Protein AF-A0A7W5ZK28-F1 (afdb_monom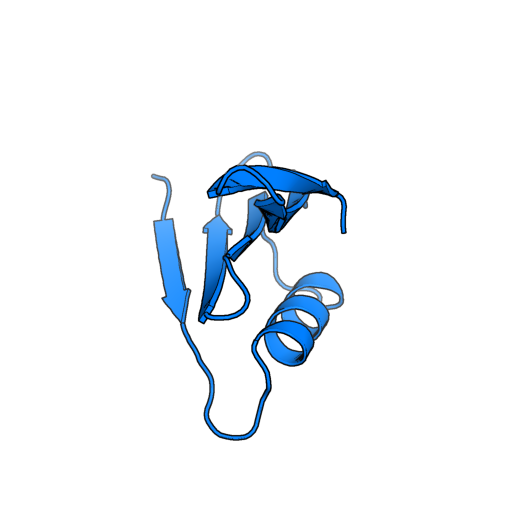er_lite)

Foldseek 3Di:
DKDKDKDDDPPDFQVRVLVCCLPDPDQFLEWEREQSPIIMTIHDPVSNSFYKYWHQDPVRDTDIDGD

pLDDT: mean 86.36, std 11.55, range [43.84, 95.69]

Structure (mmCIF, N/CA/C/O backbone):
data_AF-A0A7W5ZK28-F1
#
_entry.id   AF-A0A7W5ZK28-F1
#
loop_
_atom_site.group_PDB
_atom_site.id
_atom_site.type_symbol
_atom_site.label_atom_id
_atom_site.label_alt_id
_atom_site.label_comp_id
_atom_site.label_asym_id
_atom_site.label_entity_id
_atom_site.label_seq_id
_atom_site.pdbx_PDB_ins_code
_atom_site.Cartn_x
_atom_site.Cartn_y
_atom_site.Cartn_z
_atom_site.occupancy
_atom_site.B_iso_or_equiv
_atom_site.auth_seq_id
_atom_site.auth_comp_id
_atom_site.auth_asym_id
_atom_site.auth_atom_id
_atom_site.pdbx_PDB_model_num
ATOM 1 N N . MET A 1 1 ? 2.237 12.999 -17.587 1.00 44.56 1 MET A N 1
ATOM 2 C CA . MET A 1 1 ? 0.860 12.752 -17.115 1.00 44.56 1 MET A CA 1
ATOM 3 C C . MET A 1 1 ? 0.971 11.770 -15.964 1.00 44.56 1 MET A C 1
ATOM 5 O O . MET A 1 1 ? 1.591 10.736 -16.165 1.00 44.56 1 MET A O 1
ATOM 9 N N . ASN A 1 2 ? 0.495 12.125 -14.771 1.00 43.84 2 ASN A N 1
ATOM 10 C CA . ASN A 1 2 ? 0.498 11.214 -13.624 1.00 43.84 2 ASN A CA 1
ATOM 11 C C . ASN A 1 2 ? -0.897 10.597 -13.545 1.00 43.84 2 ASN A C 1
AT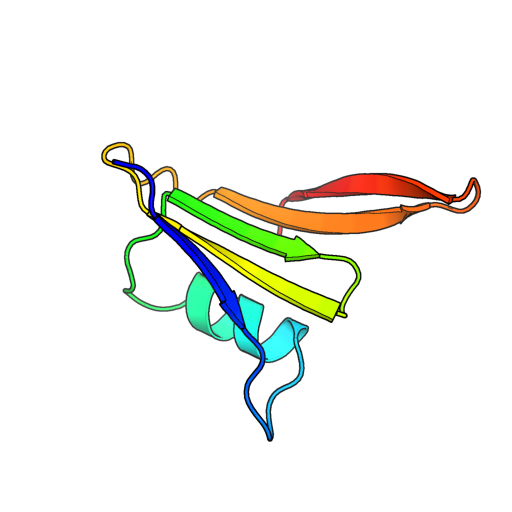OM 13 O O . ASN A 1 2 ? -1.876 11.335 -13.449 1.00 43.84 2 ASN A O 1
ATOM 17 N N . LEU A 1 3 ? -0.980 9.274 -13.646 1.00 59.31 3 LEU A N 1
ATOM 18 C CA . LEU A 1 3 ? -2.221 8.531 -13.454 1.00 59.31 3 LEU A CA 1
ATOM 19 C C . LEU A 1 3 ? -2.202 7.964 -12.037 1.00 59.31 3 LEU A C 1
ATOM 21 O O . LEU A 1 3 ? -1.220 7.335 -11.636 1.00 59.31 3 LEU A O 1
ATOM 25 N N . THR A 1 4 ? -3.266 8.229 -11.288 1.00 52.22 4 THR A N 1
ATOM 26 C CA . THR A 1 4 ? -3.481 7.722 -9.932 1.00 52.22 4 THR A CA 1
ATOM 27 C C . THR A 1 4 ? -4.796 6.957 -9.902 1.00 52.22 4 THR A C 1
ATOM 29 O O . THR A 1 4 ? -5.777 7.349 -10.536 1.00 52.22 4 THR A O 1
ATOM 32 N N . SER A 1 5 ? -4.826 5.820 -9.214 1.00 65.50 5 SER A N 1
ATOM 33 C CA . SER A 1 5 ? -6.041 5.012 -9.070 1.00 65.50 5 SER A CA 1
ATOM 34 C C . SER A 1 5 ? -6.075 4.347 -7.699 1.00 65.50 5 SER A C 1
ATOM 36 O O . SER A 1 5 ? -5.038 3.930 -7.183 1.00 65.50 5 SER A O 1
ATOM 38 N N . HIS A 1 6 ? -7.276 4.271 -7.124 1.00 64.00 6 HIS A N 1
ATOM 39 C CA . HIS A 1 6 ? -7.557 3.628 -5.840 1.00 64.00 6 HIS A CA 1
ATOM 40 C C . HIS A 1 6 ? -8.442 2.414 -6.101 1.00 64.00 6 HIS A C 1
ATOM 42 O O . HIS A 1 6 ? -9.423 2.534 -6.837 1.00 64.00 6 HIS A O 1
ATOM 48 N N . PHE A 1 7 ? -8.108 1.259 -5.530 1.00 72.00 7 PHE A N 1
ATOM 49 C CA . PHE A 1 7 ? -8.869 0.035 -5.772 1.00 72.00 7 PHE A CA 1
ATOM 50 C C . PHE A 1 7 ? -8.831 -0.927 -4.583 1.00 72.00 7 PHE A C 1
ATOM 52 O O . PHE A 1 7 ? -7.906 -0.917 -3.767 1.00 72.00 7 PHE A O 1
ATOM 59 N N . THR A 1 8 ? -9.865 -1.760 -4.514 1.00 72.62 8 THR A N 1
ATOM 60 C CA . THR A 1 8 ? -9.993 -2.926 -3.638 1.00 72.62 8 THR A CA 1
ATOM 61 C C . THR A 1 8 ? -10.348 -4.134 -4.508 1.00 72.62 8 THR A C 1
ATOM 63 O O . THR A 1 8 ? -10.929 -3.978 -5.583 1.00 72.62 8 THR A O 1
ATOM 66 N N . VAL A 1 9 ? -9.955 -5.337 -4.086 1.00 74.25 9 VAL A N 1
ATOM 67 C CA . VAL A 1 9 ? -10.251 -6.584 -4.807 1.00 74.25 9 VAL A CA 1
ATOM 68 C C . VAL A 1 9 ? -10.964 -7.522 -3.848 1.00 74.25 9 VAL A C 1
ATOM 70 O O . VAL A 1 9 ? -10.436 -7.841 -2.784 1.00 74.25 9 VAL A O 1
ATOM 73 N N . GLU A 1 10 ? -12.172 -7.944 -4.212 1.00 74.50 10 GLU A N 1
ATOM 74 C CA . GLU A 1 10 ? -12.950 -8.892 -3.416 1.00 74.50 10 GLU A CA 1
ATOM 75 C C . GLU A 1 10 ? -12.161 -10.204 -3.245 1.00 74.50 10 GLU A C 1
ATOM 77 O O . GLU A 1 10 ? -11.621 -10.747 -4.209 1.00 74.50 10 GLU A O 1
ATOM 82 N N . GLY A 1 11 ? -12.028 -10.678 -2.002 1.00 77.69 11 GLY A N 1
ATOM 83 C CA . GLY A 1 11 ? -11.207 -11.847 -1.656 1.00 77.69 11 GLY A CA 1
ATOM 84 C C . GLY A 1 11 ? -9.759 -11.547 -1.241 1.00 77.69 11 GLY A C 1
ATOM 85 O O . GLY A 1 11 ? -9.078 -12.461 -0.781 1.00 77.69 11 GLY A O 1
ATOM 86 N N . PHE A 1 12 ? -9.301 -10.293 -1.325 1.00 79.31 12 PHE A N 1
ATOM 87 C CA . PHE A 1 12 ? -8.007 -9.855 -0.788 1.00 79.31 12 PHE A CA 1
ATOM 88 C C . PHE A 1 12 ? -8.191 -8.805 0.308 1.00 79.31 12 PHE A C 1
ATOM 90 O O . PHE A 1 12 ? -9.013 -7.896 0.188 1.00 79.31 12 PHE A O 1
ATOM 97 N N . THR A 1 13 ? -7.378 -8.878 1.363 1.00 87.75 13 THR A N 1
ATOM 98 C CA . THR A 1 13 ? -7.231 -7.737 2.276 1.00 87.75 13 THR A CA 1
ATOM 99 C C . THR A 1 13 ? -6.442 -6.619 1.596 1.00 87.75 13 THR A C 1
ATOM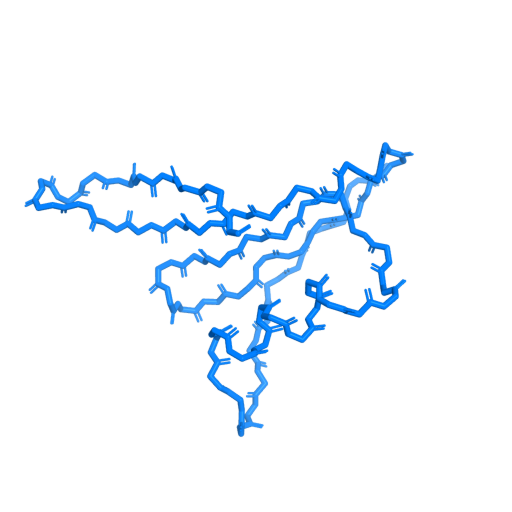 101 O O . THR A 1 13 ? -5.645 -6.861 0.685 1.00 87.75 13 THR A O 1
ATOM 104 N N . VAL A 1 14 ? -6.617 -5.380 2.058 1.00 89.62 14 VAL A N 1
ATOM 105 C CA . VAL A 1 14 ? -5.871 -4.223 1.533 1.00 89.62 14 VAL A CA 1
ATOM 106 C C . VAL A 1 14 ? -4.360 -4.437 1.693 1.00 89.62 14 VAL A C 1
ATOM 108 O O . VAL A 1 14 ? -3.599 -4.161 0.766 1.00 89.62 14 VAL A O 1
ATOM 111 N N . GLN A 1 15 ? -3.930 -5.018 2.817 1.00 89.50 15 GLN A N 1
ATOM 112 C CA . GLN A 1 15 ? -2.538 -5.415 3.042 1.00 89.50 15 GLN A CA 1
ATOM 113 C C . GLN A 1 15 ? -2.044 -6.442 2.012 1.00 89.50 15 GLN A C 1
ATOM 115 O O . GLN A 1 15 ? -0.973 -6.264 1.437 1.00 89.50 15 GLN A O 1
ATOM 120 N N . GLN A 1 16 ? -2.816 -7.501 1.744 1.00 90.44 16 GLN A N 1
ATOM 121 C CA . GLN A 1 16 ? -2.430 -8.519 0.760 1.00 90.44 16 GLN A CA 1
ATOM 122 C C . GLN A 1 16 ? -2.331 -7.930 -0.647 1.00 90.44 16 GLN A C 1
ATOM 124 O O . GLN A 1 16 ? -1.400 -8.248 -1.382 1.00 90.44 16 GLN A O 1
ATOM 129 N N . LEU A 1 17 ? -3.264 -7.051 -1.013 1.00 89.12 17 LEU A N 1
ATOM 130 C CA . LEU A 1 17 ? -3.255 -6.368 -2.300 1.00 89.12 17 LEU A CA 1
ATOM 131 C C . LEU A 1 17 ? -2.031 -5.454 -2.444 1.00 89.12 17 LEU A C 1
ATOM 133 O O . LEU A 1 17 ? -1.363 -5.464 -3.478 1.00 89.12 17 LEU A O 1
ATOM 137 N N . PHE A 1 18 ? -1.708 -4.702 -1.391 1.00 92.62 18 PHE A N 1
ATOM 138 C CA . PHE A 1 18 ? -0.516 -3.864 -1.332 1.00 92.62 18 PHE A 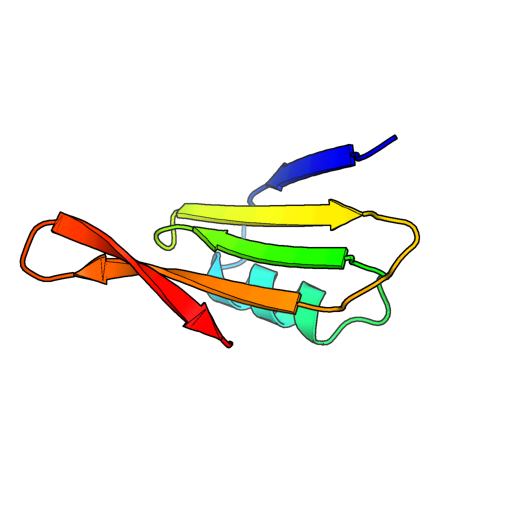CA 1
ATOM 139 C C . PHE A 1 18 ? 0.761 -4.696 -1.498 1.00 92.62 18 PHE A C 1
ATOM 141 O O . PHE A 1 18 ? 1.597 -4.378 -2.344 1.00 92.62 18 PHE A O 1
ATOM 148 N N . ASP A 1 19 ? 0.900 -5.791 -0.749 1.00 92.50 19 ASP A N 1
ATOM 149 C CA . ASP A 1 19 ? 2.072 -6.664 -0.839 1.00 92.50 19 ASP A CA 1
ATOM 150 C C . ASP A 1 19 ? 2.181 -7.366 -2.198 1.00 92.50 19 ASP A C 1
ATOM 152 O O . ASP A 1 19 ? 3.287 -7.513 -2.728 1.00 92.50 19 ASP A O 1
ATOM 156 N N . LEU A 1 20 ? 1.052 -7.726 -2.814 1.00 92.31 20 LEU A N 1
ATOM 157 C CA . LEU A 1 20 ? 1.015 -8.303 -4.155 1.00 92.31 20 LEU A CA 1
ATOM 158 C C . LEU A 1 20 ? 1.559 -7.322 -5.198 1.00 92.31 20 LEU A C 1
ATOM 160 O O . LEU A 1 20 ? 2.432 -7.687 -5.982 1.00 92.31 20 LEU A O 1
ATOM 164 N N . VAL A 1 21 ? 1.122 -6.060 -5.183 1.00 90.75 21 VAL A N 1
ATOM 165 C CA . VAL A 1 21 ? 1.644 -5.048 -6.117 1.00 90.75 21 VAL A CA 1
ATOM 166 C C . VAL A 1 21 ? 3.111 -4.732 -5.820 1.00 90.75 21 VAL A C 1
ATO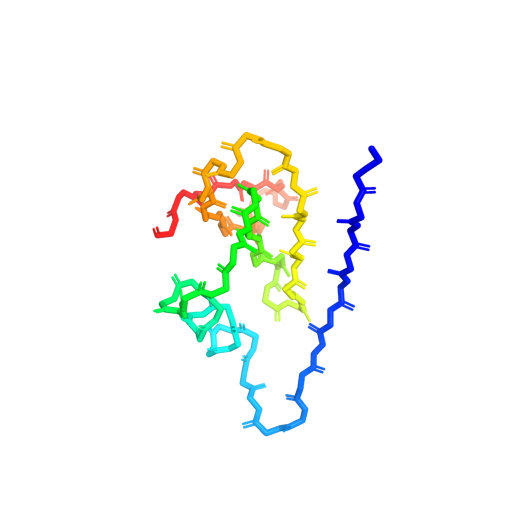M 168 O O . VAL A 1 21 ? 3.919 -4.680 -6.749 1.00 90.75 21 VAL A O 1
ATOM 171 N N . ARG A 1 22 ? 3.485 -4.595 -4.542 1.00 92.25 22 ARG A N 1
ATOM 172 C CA . ARG A 1 22 ? 4.859 -4.297 -4.104 1.00 92.25 22 ARG A CA 1
ATOM 173 C C . ARG A 1 22 ? 5.864 -5.344 -4.583 1.00 92.25 22 ARG A C 1
ATOM 175 O O . ARG A 1 22 ? 6.953 -4.991 -5.029 1.00 92.25 22 ARG A O 1
ATOM 182 N N . THR A 1 23 ? 5.497 -6.621 -4.486 1.00 92.50 23 THR A N 1
ATOM 183 C CA . THR A 1 23 ? 6.352 -7.756 -4.871 1.00 92.50 23 THR A CA 1
ATOM 184 C C . THR A 1 23 ? 6.252 -8.117 -6.352 1.00 92.50 23 THR A C 1
ATOM 186 O O . THR A 1 23 ? 7.092 -8.857 -6.863 1.00 92.50 23 THR A O 1
ATOM 189 N N . SER A 1 24 ? 5.264 -7.576 -7.068 1.00 91.25 24 SER A N 1
ATOM 190 C CA . SER A 1 24 ? 5.105 -7.816 -8.498 1.00 91.25 24 SER A CA 1
ATOM 191 C C . SER A 1 24 ? 6.175 -7.123 -9.354 1.00 91.25 24 SER A C 1
ATOM 193 O O . SER A 1 24 ? 6.880 -6.191 -8.947 1.00 91.25 24 SER A O 1
ATOM 195 N N . ALA A 1 25 ? 6.246 -7.550 -10.614 1.00 89.94 25 ALA A N 1
ATOM 196 C CA . ALA A 1 25 ? 7.025 -6.879 -11.649 1.00 89.94 25 ALA A CA 1
ATOM 197 C C . ALA A 1 25 ? 6.352 -5.600 -12.186 1.00 89.94 25 ALA A C 1
ATOM 199 O O . ALA A 1 25 ? 6.921 -4.950 -13.064 1.00 89.94 25 ALA A O 1
ATOM 200 N N . LEU A 1 26 ? 5.158 -5.233 -11.695 1.00 87.94 26 LEU A N 1
ATOM 201 C CA . LEU A 1 26 ? 4.462 -4.042 -12.170 1.00 87.94 26 LEU A CA 1
ATOM 202 C C . LEU A 1 26 ? 5.300 -2.791 -11.861 1.00 87.94 26 LEU A C 1
ATOM 204 O O . LEU A 1 26 ? 5.767 -2.629 -10.729 1.00 87.94 26 LEU A O 1
ATOM 208 N N . PRO A 1 27 ? 5.514 -1.901 -12.844 1.00 88.88 27 PRO A N 1
ATOM 209 C CA . PRO A 1 27 ? 6.182 -0.636 -12.587 1.00 88.88 27 PRO A CA 1
ATOM 210 C C . PRO A 1 27 ? 5.272 0.248 -11.735 1.00 88.88 27 PRO A C 1
ATOM 212 O O . PRO A 1 27 ? 4.079 0.328 -11.998 1.00 88.88 27 PRO A O 1
ATOM 215 N N . TYR A 1 28 ? 5.816 0.943 -10.744 1.00 92.12 28 TYR A N 1
ATOM 216 C CA . TYR A 1 28 ? 5.077 1.955 -9.994 1.00 92.12 28 TYR A CA 1
ATOM 217 C C . TYR A 1 28 ? 6.045 3.001 -9.459 1.00 92.12 28 TYR A C 1
ATOM 219 O O . TYR A 1 28 ? 7.159 2.708 -9.021 1.00 92.12 28 TYR A O 1
ATOM 227 N N . ASP A 1 29 ? 5.612 4.253 -9.479 1.00 93.06 29 ASP A N 1
ATOM 228 C CA . ASP A 1 29 ? 6.387 5.332 -8.888 1.00 93.06 29 ASP A CA 1
ATOM 229 C C . ASP A 1 29 ? 6.145 5.398 -7.378 1.00 93.06 29 ASP A C 1
ATOM 231 O O . ASP A 1 29 ? 7.103 5.368 -6.602 1.00 93.06 29 ASP A O 1
ATOM 235 N N . GLN A 1 30 ? 4.875 5.400 -6.962 1.00 93.25 30 GLN A N 1
ATOM 236 C CA . GLN A 1 30 ? 4.484 5.289 -5.559 1.00 93.25 30 GLN A CA 1
ATOM 237 C C . GLN A 1 30 ? 3.357 4.271 -5.385 1.00 93.25 30 GLN A C 1
ATOM 239 O O . GLN A 1 30 ? 2.417 4.216 -6.176 1.00 93.25 30 GLN A O 1
ATOM 244 N N . LEU A 1 31 ? 3.460 3.488 -4.319 1.00 94.44 31 LEU A N 1
ATOM 245 C CA . LEU A 1 31 ? 2.466 2.533 -3.856 1.00 94.44 31 LEU A CA 1
ATOM 246 C C . LEU A 1 31 ? 2.178 2.858 -2.388 1.00 94.44 31 LEU A C 1
ATOM 248 O O . LEU A 1 31 ? 3.087 2.821 -1.558 1.00 94.44 31 LEU A O 1
ATOM 252 N N . ILE A 1 32 ? 0.938 3.219 -2.067 1.00 95.19 32 ILE A N 1
ATOM 253 C CA . ILE A 1 32 ? 0.548 3.667 -0.728 1.00 95.19 32 ILE A CA 1
ATOM 254 C C . ILE A 1 32 ? -0.637 2.838 -0.241 1.00 95.19 32 ILE A C 1
ATOM 256 O O . ILE A 1 32 ? -1.657 2.758 -0.916 1.00 95.19 32 ILE A O 1
ATOM 260 N N . GLN A 1 33 ? -0.515 2.233 0.935 1.00 94.12 33 GLN A N 1
ATOM 261 C CA . GLN A 1 33 ? -1.651 1.675 1.665 1.00 94.12 33 GLN A CA 1
ATOM 262 C C . GLN A 1 33 ? -2.208 2.759 2.585 1.00 94.12 33 GLN A C 1
ATOM 264 O O . GLN A 1 33 ? -1.511 3.207 3.498 1.00 94.12 33 GLN A O 1
ATOM 269 N N . GLU A 1 34 ? -3.447 3.185 2.374 1.00 91.19 34 GLU A N 1
ATOM 270 C CA . GLU A 1 34 ? -4.049 4.255 3.169 1.00 91.19 34 GLU A CA 1
ATOM 271 C C . GLU A 1 34 ? -5.090 3.709 4.136 1.00 91.19 34 GLU A C 1
ATOM 273 O O . GLU A 1 34 ? -6.122 3.184 3.726 1.00 91.19 34 GLU A O 1
ATOM 278 N N . PHE A 1 35 ? -4.805 3.859 5.435 1.00 91.12 35 PHE A N 1
ATOM 279 C CA . PHE A 1 35 ? -5.723 3.596 6.548 1.00 91.12 35 PHE A CA 1
ATOM 280 C C . PHE A 1 35 ? -6.357 2.198 6.540 1.00 91.12 35 PHE A C 1
ATOM 282 O O . PHE A 1 35 ? -7.456 2.028 7.056 1.00 91.12 35 PHE A O 1
ATOM 289 N N . ASP A 1 36 ? -5.669 1.224 5.937 1.00 86.12 36 ASP A N 1
ATOM 290 C CA . ASP A 1 36 ? -6.185 -0.126 5.665 1.00 86.12 36 ASP A CA 1
ATOM 291 C C . ASP A 1 36 ? -7.533 -0.145 4.911 1.00 86.12 36 ASP A C 1
ATOM 293 O O . ASP A 1 36 ? -8.286 -1.110 4.963 1.00 86.12 36 ASP A O 1
ATOM 297 N N . ALA A 1 37 ? -7.838 0.939 4.193 1.00 86.44 37 ALA A N 1
ATOM 298 C CA . ALA A 1 37 ? -9.088 1.128 3.467 1.00 86.44 37 ALA A CA 1
ATOM 299 C C . ALA A 1 37 ? -8.913 0.901 1.960 1.00 86.44 37 ALA A C 1
ATOM 301 O O . ALA A 1 37 ? -9.774 0.301 1.319 1.00 86.44 37 ALA A O 1
ATOM 302 N N . TRP A 1 38 ? -7.795 1.355 1.385 1.00 86.88 38 TRP A N 1
ATOM 303 C CA . TRP A 1 38 ? -7.489 1.172 -0.035 1.00 86.88 38 TRP A CA 1
ATOM 304 C C . TRP A 1 38 ? -5.988 1.205 -0.328 1.00 86.88 38 TRP A C 1
ATOM 306 O O . TRP A 1 38 ? -5.175 1.684 0.468 1.00 86.88 38 TRP A O 1
ATOM 316 N N . VAL A 1 39 ? -5.6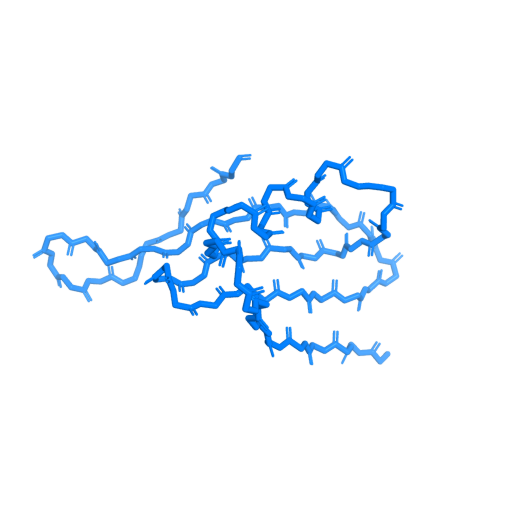34 0.723 -1.521 1.00 90.81 39 VAL A N 1
ATOM 317 C CA . VAL A 1 39 ? -4.295 0.847 -2.099 1.00 90.81 39 VAL A CA 1
ATOM 318 C C . VAL A 1 39 ? -4.316 1.930 -3.175 1.00 90.81 39 VAL A C 1
ATOM 320 O O . VAL A 1 39 ? -5.103 1.867 -4.119 1.00 90.81 39 VAL A O 1
ATOM 323 N N . HIS A 1 40 ? -3.447 2.925 -3.029 1.00 90.75 40 HIS A N 1
ATOM 324 C CA . HIS A 1 40 ? -3.150 3.936 -4.034 1.00 90.75 40 HIS A CA 1
ATOM 325 C C . HIS A 1 40 ? -1.922 3.500 -4.831 1.00 90.75 40 HIS A C 1
ATOM 327 O O . HIS A 1 40 ? -0.863 3.243 -4.254 1.00 90.75 40 HIS A O 1
ATOM 333 N N . VAL A 1 41 ? -2.030 3.481 -6.158 1.00 90.00 41 VAL A N 1
ATOM 334 C CA . VAL A 1 41 ? -0.871 3.302 -7.038 1.00 90.00 41 VAL A CA 1
ATOM 335 C C . VAL A 1 41 ? -0.746 4.484 -7.988 1.00 90.00 41 VAL A C 1
ATOM 337 O O . VAL A 1 41 ? -1.735 4.946 -8.563 1.00 90.00 41 VAL A O 1
ATOM 340 N N . SER A 1 42 ? 0.481 4.975 -8.148 1.00 90.62 42 SER A N 1
ATOM 341 C CA . SER A 1 42 ? 0.815 6.029 -9.095 1.00 90.62 42 SER A CA 1
ATOM 342 C C . SER A 1 42 ? 1.915 5.578 -10.048 1.00 90.62 42 SER A C 1
ATOM 344 O O . SER A 1 42 ? 2.871 4.895 -9.669 1.00 90.62 42 SER A O 1
ATOM 346 N N . PHE A 1 43 ? 1.782 5.987 -11.307 1.00 88.50 43 PHE A N 1
ATOM 347 C CA . PHE A 1 43 ? 2.768 5.729 -12.350 1.00 88.50 43 PHE A CA 1
ATOM 348 C C . PHE A 1 43 ? 3.419 7.045 -12.767 1.00 88.50 43 PHE A C 1
ATOM 350 O O . PHE A 1 43 ? 2.742 8.044 -13.020 1.00 88.50 43 PHE A O 1
ATOM 357 N N . GLY A 1 44 ? 4.746 7.040 -12.852 1.00 85.19 44 GLY A N 1
ATOM 358 C CA . GLY A 1 44 ? 5.536 8.207 -13.216 1.00 85.19 44 GLY A CA 1
ATOM 359 C C . GLY A 1 44 ? 6.859 7.804 -13.867 1.00 85.19 44 GLY A C 1
ATOM 360 O O . GLY A 1 44 ? 7.351 6.701 -13.629 1.00 85.19 44 GLY A O 1
ATOM 361 N N . PRO A 1 45 ? 7.476 8.697 -14.661 1.00 81.81 45 PRO A N 1
ATOM 362 C CA . PRO A 1 45 ? 8.676 8.387 -15.445 1.00 81.81 45 PRO A CA 1
ATOM 363 C C . PRO A 1 45 ? 9.907 8.074 -14.585 1.00 81.81 45 PRO A C 1
ATOM 365 O O . PRO A 1 45 ? 10.889 7.541 -15.088 1.00 81.81 45 PRO A O 1
ATOM 368 N N . ARG A 1 46 ? 9.870 8.421 -13.293 1.00 83.56 46 ARG A N 1
ATOM 369 C CA . ARG A 1 46 ? 10.974 8.202 -12.354 1.00 83.56 46 ARG A CA 1
ATOM 370 C C . ARG A 1 46 ? 10.972 6.807 -11.731 1.00 83.56 46 ARG A C 1
ATOM 372 O O . ARG A 1 46 ? 12.008 6.427 -11.202 1.00 83.56 46 ARG A O 1
ATOM 379 N N . ASN A 1 47 ? 9.850 6.079 -11.796 1.00 85.25 47 ASN A N 1
ATOM 380 C CA . ASN A 1 47 ? 9.688 4.719 -11.271 1.00 85.25 47 ASN A CA 1
ATOM 381 C C . ASN A 1 47 ? 10.379 4.521 -9.906 1.00 85.25 47 ASN A C 1
ATOM 383 O O . ASN A 1 47 ? 11.183 3.608 -9.728 1.00 85.25 47 ASN A O 1
ATOM 387 N N . ARG A 1 48 ? 10.116 5.429 -8.954 1.00 90.75 48 ARG A N 1
ATOM 388 C CA . ARG A 1 48 ? 10.811 5.480 -7.654 1.00 90.75 48 ARG A CA 1
ATOM 389 C C . ARG A 1 48 ? 10.621 4.227 -6.794 1.00 90.75 48 ARG A C 1
ATOM 391 O O . ARG A 1 48 ? 11.332 4.079 -5.804 1.00 90.75 48 ARG A O 1
ATOM 398 N N . ARG A 1 49 ? 9.657 3.363 -7.135 1.00 92.31 49 ARG A N 1
ATOM 399 C CA . ARG A 1 49 ? 9.238 2.183 -6.365 1.00 92.31 49 ARG A CA 1
ATOM 400 C C . ARG A 1 49 ? 9.041 2.477 -4.876 1.00 92.31 49 ARG A C 1
ATOM 402 O O . ARG A 1 49 ? 9.329 1.643 -4.021 1.00 92.31 49 ARG A O 1
ATOM 409 N N . GLN A 1 50 ? 8.534 3.665 -4.557 1.00 94.62 50 GLN A N 1
ATOM 410 C CA . GLN A 1 50 ? 8.349 4.089 -3.176 1.00 94.62 50 GLN A CA 1
ATOM 411 C C . GLN A 1 50 ? 7.103 3.417 -2.589 1.00 94.62 50 GLN A C 1
ATOM 413 O O . GLN A 1 50 ? 5.996 3.674 -3.054 1.00 94.62 50 GLN A O 1
ATOM 418 N N . ALA A 1 51 ? 7.281 2.584 -1.563 1.00 95.31 51 ALA A N 1
ATOM 419 C CA . ALA A 1 51 ? 6.196 1.900 -0.862 1.00 95.31 51 ALA A CA 1
ATOM 420 C C . ALA A 1 51 ? 5.967 2.530 0.523 1.00 95.31 51 ALA A C 1
ATOM 422 O O . ALA A 1 51 ? 6.901 2.626 1.324 1.00 95.31 51 ALA A O 1
ATOM 423 N N . LEU A 1 52 ? 4.745 2.990 0.797 1.00 95.69 52 LEU A N 1
ATOM 424 C CA . LEU A 1 52 ? 4.384 3.687 2.035 1.00 95.69 52 LEU A CA 1
ATOM 425 C C . LEU A 1 52 ? 3.102 3.118 2.649 1.00 95.69 52 LEU A C 1
ATOM 427 O O . LEU A 1 52 ? 2.191 2.698 1.943 1.00 95.69 52 LEU A O 1
ATOM 431 N N . ILE A 1 53 ? 3.007 3.179 3.973 1.00 94.62 53 ILE A N 1
ATOM 432 C CA . ILE A 1 53 ? 1.799 2.846 4.732 1.00 94.62 53 ILE A CA 1
ATOM 433 C C . ILE A 1 53 ? 1.395 4.073 5.536 1.00 94.62 53 ILE A C 1
ATOM 435 O O . ILE A 1 53 ? 2.195 4.598 6.317 1.00 94.62 53 ILE A O 1
ATOM 439 N N . PHE A 1 54 ? 0.165 4.538 5.336 1.00 95.12 54 PHE A N 1
ATOM 440 C CA . PHE A 1 54 ? -0.414 5.677 6.036 1.00 95.12 54 PHE A CA 1
ATOM 441 C C . PHE A 1 54 ? -1.384 5.171 7.100 1.00 95.12 54 PHE A C 1
ATOM 443 O O . PHE A 1 54 ? -2.334 4.451 6.801 1.00 95.12 54 PHE A O 1
ATOM 450 N N . THR A 1 55 ? -1.167 5.573 8.348 1.00 93.38 55 THR A N 1
ATOM 451 C CA . THR A 1 55 ? -2.036 5.231 9.480 1.00 93.38 55 THR A CA 1
ATOM 452 C C . THR A 1 55 ? -2.408 6.477 10.275 1.00 93.38 55 THR A C 1
ATOM 454 O O . THR A 1 55 ? -1.856 7.563 10.073 1.00 93.38 55 THR A O 1
ATOM 457 N N . LYS A 1 56 ? -3.383 6.347 11.178 1.00 93.06 56 LYS A N 1
ATOM 458 C CA . LYS A 1 56 ? -3.663 7.359 12.200 1.00 93.06 56 LYS A CA 1
ATOM 459 C C . LYS A 1 56 ? -2.893 7.004 13.466 1.00 93.06 56 LYS A C 1
ATOM 461 O O . LYS A 1 56 ? -2.921 5.857 13.904 1.00 93.06 56 LYS A O 1
ATOM 466 N N . ASN A 1 57 ? -2.201 7.976 14.049 1.00 92.25 57 ASN A N 1
ATOM 467 C CA . ASN A 1 57 ? -1.593 7.811 15.368 1.00 92.25 57 ASN A CA 1
ATOM 468 C C . ASN A 1 57 ? -2.625 8.030 16.494 1.00 92.25 57 ASN A C 1
ATOM 470 O O . ASN A 1 57 ? -3.784 8.356 16.236 1.00 92.25 57 ASN A O 1
ATOM 474 N N . ALA A 1 58 ? -2.195 7.910 17.754 1.00 91.56 58 ALA A N 1
ATOM 475 C CA . ALA A 1 58 ? -3.059 8.105 18.924 1.00 91.56 58 ALA A CA 1
ATOM 476 C C . ALA A 1 58 ? -3.699 9.508 19.012 1.00 91.56 58 ALA A C 1
ATOM 478 O O . ALA A 1 58 ? -4.720 9.679 19.667 1.00 91.56 58 ALA A O 1
ATOM 479 N N . GLN A 1 59 ? -3.127 10.514 18.342 1.00 94.00 59 GLN A N 1
ATOM 480 C CA . GLN A 1 59 ? -3.656 11.881 18.259 1.00 94.00 59 GLN A CA 1
ATOM 481 C C . GLN A 1 59 ? -4.490 12.117 16.986 1.00 94.00 59 GLN A C 1
ATOM 483 O O . GLN A 1 59 ? -4.717 13.264 16.603 1.00 94.00 59 GLN A O 1
ATOM 488 N N . ASN A 1 60 ? -4.905 11.047 16.298 1.00 90.56 60 ASN A N 1
ATOM 489 C CA . ASN A 1 60 ? -5.654 11.075 15.040 1.00 90.56 60 ASN A CA 1
ATOM 490 C C . ASN A 1 60 ? -4.953 11.834 13.890 1.00 90.56 60 ASN A C 1
ATOM 492 O O . ASN A 1 60 ? -5.584 12.267 12.920 1.00 90.56 60 ASN A O 1
ATOM 496 N N . LYS A 1 61 ? -3.626 11.994 13.965 1.00 92.62 61 LYS A N 1
ATOM 497 C CA . LYS A 1 61 ? -2.820 12.572 12.885 1.00 92.62 61 LYS A CA 1
ATOM 498 C C . LYS A 1 61 ? -2.421 11.483 11.901 1.00 92.62 61 LYS A C 1
ATOM 500 O O . LYS A 1 61 ? -2.077 10.373 12.305 1.00 92.62 61 LYS A O 1
ATOM 505 N N . THR A 1 62 ? -2.449 11.815 10.612 1.00 94.12 62 THR A N 1
ATOM 506 C CA . THR A 1 62 ? -1.916 10.936 9.568 1.00 94.12 62 THR A CA 1
ATOM 507 C C . THR A 1 62 ? -0.402 10.853 9.716 1.00 94.12 62 THR A C 1
ATOM 509 O O . THR A 1 62 ? 0.276 11.880 9.714 1.00 94.12 62 THR A O 1
ATOM 512 N N . VAL A 1 63 ? 0.118 9.638 9.835 1.00 94.25 63 VAL A N 1
ATOM 513 C CA . VAL A 1 63 ? 1.550 9.344 9.842 1.00 94.25 63 VAL A CA 1
ATOM 514 C C . VAL A 1 63 ? 1.857 8.348 8.735 1.00 94.25 63 VAL A C 1
ATOM 516 O O . VAL A 1 63 ? 1.068 7.443 8.473 1.00 94.25 63 VAL A O 1
ATOM 519 N N . SER A 1 64 ? 2.998 8.525 8.076 1.00 93.12 64 SER A N 1
ATOM 520 C CA . SER A 1 64 ? 3.471 7.634 7.020 1.00 93.12 64 SER A CA 1
ATOM 521 C C . SER A 1 64 ? 4.719 6.889 7.470 1.00 93.12 64 SER A C 1
ATOM 523 O O . SER A 1 64 ? 5.622 7.503 8.041 1.00 93.12 64 SER A O 1
ATOM 525 N N . ARG A 1 65 ? 4.818 5.604 7.136 1.00 93.69 65 ARG A N 1
ATOM 526 C CA . ARG A 1 65 ? 6.051 4.814 7.264 1.00 93.69 65 ARG A CA 1
ATOM 527 C C . ARG A 1 65 ? 6.397 4.138 5.942 1.00 93.69 65 ARG A C 1
ATOM 529 O O . ARG A 1 65 ? 5.497 3.860 5.155 1.00 93.69 65 ARG A O 1
ATOM 536 N N . ALA A 1 66 ? 7.679 3.874 5.711 1.00 92.25 66 ALA A N 1
ATOM 537 C CA . ALA A 1 66 ? 8.098 2.995 4.623 1.00 92.25 66 ALA A CA 1
ATOM 538 C C . ALA A 1 66 ? 7.647 1.552 4.909 1.00 92.25 66 ALA A C 1
ATOM 540 O O . ALA A 1 66 ? 7.613 1.148 6.076 1.00 92.25 66 ALA A O 1
ATOM 541 N N . ALA A 1 67 ? 7.264 0.833 3.853 1.00 85.44 67 ALA A N 1
ATOM 542 C CA . ALA A 1 67 ? 6.841 -0.567 3.915 1.00 85.44 67 ALA A CA 1
ATOM 543 C C . ALA A 1 67 ? 7.992 -1.542 3.653 1.00 85.44 67 ALA A C 1
ATOM 545 O O . ALA A 1 67 ? 8.826 -1.237 2.769 1.00 85.44 67 ALA A O 1
#

Sequence (67 aa):
MNLTSHFTVEGFTVQQLFDLVRTSALPYDQLIQEFDAWVHVSFGPRNRRQALIFTKNAQNKTVSRAA

Secondary structure (DSSP, 8-state):
--EEEEE--TTS-HHHHHHHHHHSS---SEEEEETTTEEEEEE-TT---EEEEEEE-TTS-EEEEE-

Radius of gyration: 12.08 Å; chains: 1; bounding box: 24×25×36 Å

Organism: NCBI:txid370973